Protein AF-A0A940G5T1-F1 (afdb_monomer_lite)

Foldseek 3Di:
DQAQDADPDDCVVPVVVVVVVVCVVCVPPDDDDDDDDRNVLSNVLVVVQVVCVLAADAAACVVPVDVVSVVNSCPDPRHDYHDDDD

Secondary structure (DSSP, 8-state):
-------S--GGG-HHHHHHHHHHHHTTSPSS-----HHHHHHHHHHHHHHHTTPPEEEEHHHH--HHHHHHHHTSTTEEEEE---

Sequence (86 aa):
MIALRRPSGTPWRTPSTWWRALDAATAGLDAPLGVVAQDALAANAYDLLDRAAGLPIRVASKSVRIRGVLDAVLALPGYRGVLAYT

Structure (mmCIF, N/CA/C/O backbone):
data_AF-A0A940G5T1-F1
#
_entry.id   AF-A0A940G5T1-F1
#
loop_
_atom_site.group_PD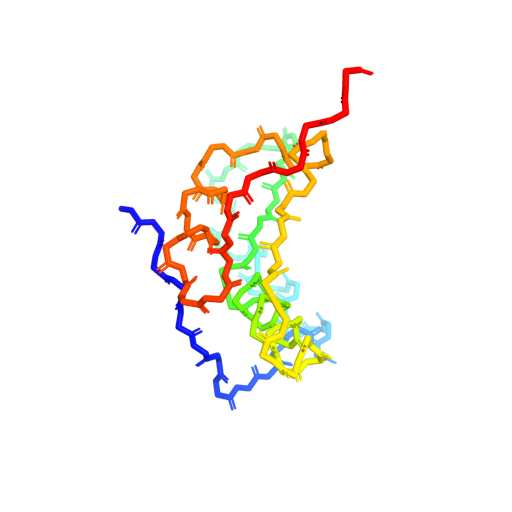B
_atom_site.id
_atom_site.type_symbol
_atom_site.label_atom_id
_atom_site.label_alt_id
_atom_site.label_comp_id
_atom_site.label_asym_id
_atom_site.label_entity_id
_atom_site.label_seq_id
_atom_site.pdbx_PDB_ins_code
_atom_site.Cartn_x
_atom_site.Cartn_y
_atom_site.Cartn_z
_atom_site.occupancy
_atom_site.B_iso_or_equiv
_atom_site.auth_seq_id
_atom_site.auth_comp_id
_atom_site.auth_asym_id
_atom_site.auth_atom_id
_atom_site.pdbx_PDB_model_num
ATOM 1 N N . MET A 1 1 ? 6.387 -10.100 7.894 1.00 70.44 1 MET A N 1
ATOM 2 C CA . MET A 1 1 ? 6.538 -9.067 6.842 1.00 70.44 1 MET A CA 1
ATOM 3 C C . MET A 1 1 ? 5.265 -9.090 6.003 1.00 70.44 1 MET A C 1
ATOM 5 O O . MET A 1 1 ? 4.811 -10.187 5.698 1.00 70.44 1 MET A O 1
ATOM 9 N N . ILE A 1 2 ? 4.634 -7.945 5.723 1.00 90.56 2 ILE A N 1
ATOM 10 C CA . ILE A 1 2 ? 3.366 -7.896 4.968 1.00 90.56 2 ILE A CA 1
ATOM 11 C C . ILE A 1 2 ? 3.657 -8.303 3.518 1.00 90.56 2 ILE A C 1
ATOM 13 O O . ILE A 1 2 ? 4.456 -7.654 2.852 1.00 90.56 2 ILE A O 1
ATOM 17 N N . ALA A 1 3 ? 3.034 -9.377 3.033 1.00 94.25 3 ALA A N 1
ATOM 18 C CA . ALA A 1 3 ? 3.211 -9.851 1.661 1.00 94.25 3 ALA A CA 1
ATOM 19 C C . ALA A 1 3 ? 2.019 -9.418 0.797 1.00 94.25 3 ALA A C 1
ATOM 21 O O . ALA A 1 3 ? 0.883 -9.805 1.074 1.00 94.25 3 ALA A O 1
ATOM 22 N N . LEU A 1 4 ? 2.259 -8.623 -0.248 1.00 97.06 4 LEU A N 1
ATOM 23 C CA . LEU A 1 4 ? 1.199 -8.156 -1.147 1.00 97.06 4 LEU A CA 1
ATOM 24 C C . LEU A 1 4 ? 1.034 -9.114 -2.329 1.00 97.06 4 LEU A C 1
ATOM 26 O O . LEU A 1 4 ? 1.907 -9.245 -3.187 1.00 97.06 4 LEU A O 1
ATOM 30 N N . ARG A 1 5 ? -0.122 -9.773 -2.389 1.00 96.62 5 ARG A N 1
ATOM 31 C CA . ARG A 1 5 ? -0.531 -10.624 -3.513 1.00 96.62 5 ARG A CA 1
ATOM 32 C C . ARG A 1 5 ? -1.604 -9.905 -4.312 1.00 96.62 5 ARG A C 1
ATOM 34 O O . ARG A 1 5 ? -2.431 -9.224 -3.716 1.00 96.62 5 ARG A O 1
ATOM 41 N N . ARG A 1 6 ? -1.599 -10.054 -5.641 1.00 96.62 6 ARG A N 1
ATOM 42 C CA . ARG A 1 6 ? -2.655 -9.477 -6.481 1.00 96.62 6 ARG A CA 1
ATOM 43 C C . ARG A 1 6 ? -4.006 -10.057 -6.031 1.00 96.62 6 ARG A C 1
ATOM 45 O O . ARG A 1 6 ? -4.151 -11.280 -6.064 1.00 96.62 6 ARG A O 1
ATOM 52 N N . PRO A 1 7 ? -4.967 -9.225 -5.597 1.00 94.81 7 PRO A N 1
ATOM 53 C CA . PRO A 1 7 ? -6.272 -9.718 -5.176 1.00 94.81 7 PRO A CA 1
ATOM 54 C C . PRO A 1 7 ? -7.055 -10.288 -6.358 1.00 94.81 7 PRO A C 1
ATOM 56 O O . PRO A 1 7 ? -6.953 -9.790 -7.478 1.00 94.81 7 PRO A O 1
ATOM 59 N N . SER A 1 8 ? -7.871 -11.306 -6.095 1.00 93.19 8 SER A N 1
ATOM 60 C CA . SER A 1 8 ? -8.789 -11.910 -7.070 1.00 93.19 8 SER A CA 1
ATOM 61 C C . SER A 1 8 ? -10.147 -11.204 -7.150 1.00 93.19 8 SER A C 1
ATOM 63 O O . SER A 1 8 ? -10.952 -11.516 -8.022 1.00 93.19 8 SER A O 1
ATOM 65 N N . GLY A 1 9 ? -10.413 -10.245 -6.261 1.00 93.62 9 GLY A N 1
ATOM 66 C CA . GLY A 1 9 ? -11.660 -9.491 -6.228 1.00 93.62 9 GLY A CA 1
ATOM 67 C C . GLY A 1 9 ? -11.513 -8.155 -5.512 1.00 93.62 9 GLY A C 1
ATOM 68 O O . GLY A 1 9 ? -10.440 -7.802 -5.024 1.00 93.62 9 GLY A O 1
ATOM 69 N N . THR A 1 10 ? -12.614 -7.409 -5.452 1.00 95.38 10 THR A N 1
ATOM 70 C CA . THR A 1 10 ? -12.653 -6.066 -4.857 1.00 95.38 10 THR A CA 1
ATOM 71 C C . THR A 1 10 ? -13.753 -5.959 -3.795 1.00 95.38 10 THR A C 1
ATOM 73 O O . THR A 1 10 ? -14.721 -5.220 -3.998 1.00 95.38 10 THR A O 1
ATOM 76 N N . PRO A 1 11 ? -13.664 -6.700 -2.672 1.00 92.38 11 PRO A N 1
ATOM 77 C CA . PRO A 1 11 ? -14.711 -6.728 -1.644 1.00 92.38 11 PRO A CA 1
ATOM 78 C C . PRO A 1 11 ? -15.023 -5.344 -1.050 1.00 92.38 11 PRO A C 1
ATOM 80 O O . PRO A 1 11 ? -16.164 -5.081 -0.678 1.00 92.38 11 PRO A O 1
ATOM 83 N N . TRP A 1 12 ? -14.057 -4.418 -1.056 1.00 94.25 12 TRP A N 1
ATOM 84 C CA . TRP A 1 12 ? -14.251 -3.019 -0.648 1.00 94.25 12 TRP A CA 1
ATOM 85 C C . TRP A 1 12 ? -15.208 -2.217 -1.544 1.00 94.25 12 TRP A C 1
ATOM 87 O O . TRP A 1 12 ? -15.608 -1.117 -1.169 1.00 94.25 12 TRP A O 1
ATOM 97 N N . ARG A 1 13 ? -15.612 -2.742 -2.711 1.00 95.31 13 ARG A N 1
ATOM 98 C CA . ARG A 1 13 ? -16.670 -2.141 -3.545 1.00 95.31 13 ARG A CA 1
ATOM 99 C C . ARG A 1 13 ? -18.082 -2.417 -3.033 1.00 95.31 13 ARG A C 1
ATOM 101 O O . ARG A 1 13 ? -19.019 -1.828 -3.563 1.00 95.31 13 ARG A O 1
ATOM 108 N N . THR A 1 14 ? -18.227 -3.253 -2.007 1.00 96.00 14 THR A N 1
ATOM 109 C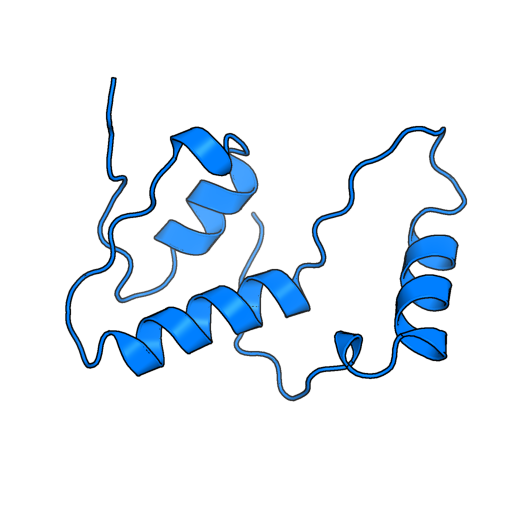 CA . THR A 1 14 ? -19.499 -3.530 -1.334 1.00 96.00 14 THR A CA 1
ATOM 110 C C . THR A 1 14 ? -19.421 -3.002 0.104 1.00 96.00 14 THR A C 1
ATOM 112 O O . THR A 1 14 ? -19.080 -3.753 1.021 1.00 96.00 14 THR A O 1
ATOM 115 N N . PRO A 1 15 ? -19.704 -1.705 0.346 1.00 93.94 15 PRO A N 1
ATOM 116 C CA . PRO A 1 15 ? -19.434 -1.075 1.640 1.00 93.94 15 PRO A CA 1
ATOM 117 C C . PRO A 1 15 ? -20.155 -1.745 2.814 1.00 93.94 15 PRO A C 1
ATOM 119 O O . PRO A 1 15 ? -19.584 -1.884 3.891 1.00 93.94 15 PRO A O 1
ATOM 122 N N . SER A 1 16 ? -21.393 -2.201 2.602 1.00 94.50 16 SER A N 1
ATOM 123 C CA . SER A 1 16 ? -22.227 -2.814 3.643 1.00 94.50 16 SER A CA 1
ATOM 124 C C . SER A 1 16 ? -21.639 -4.102 4.220 1.00 94.50 16 SER A C 1
ATOM 126 O O . SER A 1 16 ? -21.840 -4.381 5.402 1.00 94.50 16 SER A O 1
ATOM 128 N N . THR A 1 17 ? -20.917 -4.878 3.410 1.00 93.75 17 THR A N 1
ATOM 129 C CA . THR A 1 17 ? -20.221 -6.095 3.847 1.00 93.75 17 THR A CA 1
ATOM 130 C C . THR A 1 17 ? -18.799 -5.790 4.293 1.00 93.75 17 THR A C 1
ATOM 132 O O . THR A 1 17 ? -18.334 -6.346 5.283 1.00 93.75 17 THR A O 1
ATOM 135 N N . TRP A 1 18 ? -18.114 -4.889 3.585 1.00 94.50 18 TRP A N 1
ATOM 136 C CA . TRP A 1 18 ? -16.717 -4.553 3.838 1.00 94.50 18 TRP A CA 1
ATOM 137 C C . TRP A 1 18 ? -16.498 -3.913 5.208 1.00 94.50 18 TRP A C 1
ATOM 139 O O . TRP A 1 18 ? -15.660 -4.383 5.973 1.00 94.50 18 TRP A O 1
ATOM 149 N N . TRP A 1 19 ? -17.276 -2.880 5.542 1.00 93.38 19 TRP A N 1
ATOM 150 C CA . TRP A 1 19 ? -17.105 -2.171 6.810 1.00 93.38 19 TRP A CA 1
ATOM 151 C C . TRP A 1 19 ? -17.434 -3.059 8.008 1.00 93.38 19 TRP A C 1
ATOM 153 O O . TRP A 1 19 ? -16.645 -3.111 8.941 1.00 93.38 19 TRP A O 1
ATOM 163 N N . ARG A 1 20 ? -18.495 -3.875 7.929 1.00 95.19 20 ARG A N 1
ATOM 164 C CA . ARG A 1 20 ? -18.814 -4.846 8.993 1.00 95.19 20 ARG A CA 1
ATOM 165 C C . ARG A 1 20 ? -17.698 -5.859 9.228 1.00 95.19 20 ARG A C 1
ATOM 167 O O . ARG A 1 20 ? -17.461 -6.246 10.366 1.00 95.19 20 ARG A O 1
ATOM 174 N N . ALA A 1 21 ? -17.037 -6.315 8.164 1.00 94.12 21 ALA A N 1
ATOM 175 C CA . ALA A 1 21 ? -15.923 -7.247 8.292 1.00 94.12 21 ALA A CA 1
ATOM 176 C C . ALA A 1 21 ? -14.714 -6.591 8.975 1.00 94.12 21 ALA A C 1
ATOM 178 O O . ALA A 1 21 ? -14.071 -7.232 9.803 1.00 94.12 21 ALA A O 1
ATOM 179 N N . LEU A 1 22 ? -14.428 -5.321 8.664 1.00 93.94 22 LEU A N 1
ATOM 180 C CA . LEU A 1 22 ? -13.379 -4.559 9.345 1.00 93.94 22 LEU A CA 1
ATOM 181 C C . LEU A 1 22 ? -13.721 -4.326 10.819 1.00 93.94 22 LEU A C 1
ATOM 183 O O . LEU A 1 22 ? -12.883 -4.629 11.662 1.00 93.94 22 LEU A O 1
ATOM 187 N N . ASP A 1 23 ? -14.948 -3.899 11.128 1.00 93.06 23 ASP A N 1
ATOM 188 C CA . ASP A 1 23 ? -15.411 -3.707 12.508 1.00 93.06 23 ASP A CA 1
ATOM 189 C C . ASP A 1 23 ? -15.263 -4.997 13.323 1.00 93.06 23 ASP A C 1
ATOM 191 O O . ASP A 1 23 ? -14.722 -4.985 14.426 1.00 93.06 23 ASP A O 1
ATOM 195 N N . ALA A 1 24 ? -15.681 -6.134 12.756 1.00 95.44 24 ALA A N 1
ATOM 196 C CA . ALA A 1 24 ? -15.536 -7.439 13.394 1.00 95.44 24 ALA A CA 1
ATOM 197 C C . ALA A 1 24 ? -14.061 -7.828 13.598 1.00 95.44 24 ALA A C 1
ATOM 199 O O . ALA A 1 24 ? -13.705 -8.344 14.657 1.00 95.44 24 ALA A O 1
ATOM 200 N N . ALA A 1 25 ? -13.196 -7.565 12.613 1.00 95.19 25 ALA A N 1
ATOM 201 C CA . ALA A 1 25 ? -11.768 -7.869 12.696 1.00 95.19 25 ALA A CA 1
ATOM 202 C C . ALA A 1 25 ? -11.033 -7.020 13.746 1.00 95.19 25 ALA A C 1
ATOM 204 O O . ALA A 1 25 ? -10.003 -7.451 14.266 1.00 95.19 25 ALA A O 1
ATOM 205 N N . THR A 1 26 ? -11.548 -5.831 14.066 1.00 95.44 26 THR A N 1
ATOM 206 C CA . THR A 1 26 ? -10.932 -4.904 15.025 1.00 95.44 26 THR A CA 1
ATOM 207 C C . THR A 1 26 ? -11.719 -4.745 16.325 1.00 95.44 26 THR A C 1
ATOM 209 O O . THR A 1 26 ? -11.349 -3.908 17.140 1.00 95.44 26 THR A O 1
ATOM 212 N N . ALA A 1 27 ? -12.766 -5.543 16.556 1.00 95.69 27 ALA A N 1
ATOM 213 C CA . ALA A 1 27 ? -13.681 -5.392 17.693 1.00 95.69 27 ALA A CA 1
ATOM 214 C C . ALA A 1 27 ? -13.005 -5.472 19.077 1.00 95.69 27 ALA A C 1
ATOM 216 O O . ALA A 1 27 ? -13.554 -4.978 20.055 1.00 95.69 27 ALA A O 1
ATOM 217 N N . GLY A 1 28 ? -11.830 -6.102 19.164 1.00 96.56 28 GLY A N 1
ATOM 218 C CA . GLY A 1 28 ? -11.044 -6.217 20.396 1.00 96.56 28 GLY A CA 1
ATOM 219 C C . GLY A 1 28 ? -9.993 -5.121 20.604 1.00 96.56 28 GLY A C 1
ATOM 220 O O . GLY A 1 28 ? -9.159 -5.273 21.492 1.00 96.56 28 GLY A O 1
ATOM 221 N N . LEU A 1 29 ? -9.965 -4.078 19.770 1.00 96.81 29 LEU A N 1
ATOM 222 C CA . LEU A 1 29 ? -8.996 -2.983 19.856 1.00 96.81 29 LEU A CA 1
ATOM 223 C C . LEU A 1 29 ? -9.670 -1.701 20.351 1.00 96.81 29 LEU A C 1
ATOM 225 O O . LEU A 1 29 ? -10.750 -1.342 19.885 1.00 96.81 29 LEU A O 1
ATOM 229 N N . ASP A 1 30 ? -8.992 -0.979 21.240 1.00 95.56 30 ASP A N 1
ATOM 230 C CA . ASP A 1 30 ? -9.466 0.318 21.715 1.00 95.56 30 ASP A CA 1
ATOM 231 C C . ASP A 1 30 ? -9.375 1.390 20.616 1.00 95.56 30 ASP A C 1
ATOM 233 O O . ASP A 1 30 ? -8.425 1.445 19.829 1.00 95.56 30 ASP A O 1
ATOM 237 N N . ALA A 1 31 ? -10.375 2.269 20.571 1.00 93.31 31 ALA A N 1
ATOM 238 C CA . ALA A 1 31 ? -10.463 3.375 19.620 1.00 93.31 31 ALA A CA 1
ATOM 239 C C . ALA A 1 31 ? -9.810 4.671 20.168 1.00 93.31 31 ALA A C 1
ATOM 241 O O . ALA A 1 31 ? -9.787 4.871 21.384 1.00 93.31 31 ALA A O 1
ATOM 242 N N . PRO A 1 32 ? -9.343 5.599 19.298 1.00 93.25 32 PRO A N 1
ATOM 243 C CA . PRO A 1 32 ? -9.415 5.563 17.835 1.00 93.25 32 PRO A CA 1
ATOM 244 C C . PRO A 1 32 ? -8.311 4.712 17.199 1.00 93.25 32 PRO A C 1
ATOM 246 O O . PRO A 1 32 ? -7.153 4.756 17.607 1.00 93.25 32 PRO A O 1
ATOM 249 N N . LEU A 1 33 ? -8.668 4.006 16.125 1.00 93.44 33 LEU A N 1
ATOM 250 C CA . LEU A 1 33 ? -7.744 3.209 15.326 1.00 93.44 33 LEU A CA 1
ATOM 251 C C . LEU A 1 33 ? -7.781 3.613 13.850 1.00 93.44 33 LEU A C 1
ATOM 253 O O . LEU A 1 33 ? -8.812 4.019 13.317 1.00 93.44 33 LEU A O 1
ATOM 257 N N . GLY A 1 34 ? -6.636 3.473 13.185 1.00 92.75 34 GLY A N 1
ATOM 258 C CA . GLY A 1 34 ? -6.523 3.535 11.731 1.00 92.75 34 GLY A CA 1
ATOM 259 C C . GLY A 1 34 ? -6.314 2.134 11.169 1.00 92.75 34 GLY A C 1
ATOM 260 O O . GLY A 1 34 ? -5.492 1.380 11.686 1.00 92.75 34 GLY A O 1
ATOM 261 N N . VAL A 1 35 ? -7.031 1.791 10.099 1.00 92.88 35 VAL A N 1
ATOM 262 C CA . VAL A 1 35 ? -6.949 0.466 9.472 1.00 92.88 35 VAL A CA 1
ATOM 263 C C . VAL A 1 35 ? -6.451 0.590 8.039 1.00 92.88 35 VAL A C 1
ATOM 265 O O . VAL A 1 35 ? -6.983 1.358 7.241 1.00 92.88 35 VAL A O 1
ATOM 268 N N . VAL A 1 36 ? -5.439 -0.210 7.702 1.00 92.94 36 VAL A N 1
ATOM 269 C CA . VAL A 1 36 ? -4.986 -0.422 6.324 1.00 92.94 36 VAL A CA 1
ATOM 270 C C . VAL A 1 36 ? -5.321 -1.856 5.947 1.00 92.94 36 VAL A C 1
ATOM 272 O O . VAL A 1 36 ? -4.703 -2.797 6.439 1.00 92.94 36 VAL A O 1
ATOM 275 N N . ALA A 1 37 ? -6.304 -2.031 5.069 1.00 93.25 37 ALA A N 1
ATOM 276 C CA . ALA A 1 37 ? -6.675 -3.354 4.594 1.00 93.25 37 ALA A CA 1
ATOM 277 C C . ALA A 1 37 ? -5.670 -3.867 3.556 1.00 93.25 37 ALA A C 1
ATOM 279 O O . ALA A 1 37 ? -5.429 -3.215 2.535 1.00 93.25 37 ALA A O 1
ATOM 280 N N . GLN A 1 38 ? -5.109 -5.051 3.806 1.00 93.56 38 GLN A N 1
ATOM 281 C CA . GLN A 1 38 ? -4.039 -5.627 2.988 1.00 93.56 38 GLN A CA 1
ATOM 282 C C . GLN A 1 38 ? -4.461 -5.848 1.528 1.00 93.56 38 GLN A C 1
ATOM 284 O O . GLN A 1 38 ? -3.706 -5.489 0.626 1.00 93.56 38 GLN A O 1
ATOM 289 N N . ASP A 1 39 ? -5.669 -6.362 1.285 1.00 93.56 39 ASP A N 1
ATOM 290 C CA . ASP A 1 39 ? -6.152 -6.629 -0.077 1.00 93.56 39 ASP A CA 1
ATOM 291 C C . ASP A 1 39 ? -6.369 -5.337 -0.871 1.00 93.56 39 ASP A C 1
ATOM 293 O O . ASP A 1 39 ? -5.986 -5.244 -2.035 1.00 93.56 39 ASP A O 1
ATOM 297 N N . ALA A 1 40 ? -6.916 -4.302 -0.229 1.00 95.50 40 ALA A N 1
ATOM 298 C CA . ALA A 1 40 ? -7.111 -3.002 -0.867 1.00 95.50 40 ALA A CA 1
ATOM 299 C C . ALA A 1 40 ? -5.766 -2.312 -1.162 1.00 95.50 40 ALA A C 1
ATOM 301 O O . ALA A 1 40 ? -5.579 -1.748 -2.241 1.00 95.50 40 ALA A O 1
ATOM 302 N N . LEU A 1 41 ? -4.799 -2.403 -0.237 1.00 96.75 41 LEU A N 1
ATOM 303 C CA . LEU A 1 41 ? -3.432 -1.925 -0.457 1.00 96.75 41 LEU A CA 1
ATOM 304 C C . LEU A 1 41 ? -2.779 -2.643 -1.646 1.00 96.75 41 LEU A C 1
ATOM 306 O O . LEU A 1 41 ? -2.191 -1.988 -2.506 1.00 96.75 41 LEU A O 1
ATOM 310 N N . ALA A 1 42 ? -2.903 -3.971 -1.713 1.00 97.62 42 ALA A N 1
ATOM 311 C CA . ALA A 1 42 ? -2.355 -4.753 -2.810 1.00 97.62 42 ALA A CA 1
ATOM 312 C C . ALA A 1 42 ? -2.999 -4.369 -4.149 1.00 97.62 42 ALA A C 1
ATOM 314 O O . ALA A 1 42 ? -2.277 -4.123 -5.110 1.00 97.62 42 ALA A O 1
ATOM 315 N N . ALA A 1 43 ? -4.329 -4.249 -4.217 1.00 97.94 43 ALA A N 1
ATOM 316 C CA . ALA A 1 43 ? -5.010 -3.822 -5.440 1.00 97.94 43 ALA A CA 1
ATOM 317 C C . ALA A 1 43 ? -4.509 -2.470 -5.948 1.00 97.94 43 ALA A C 1
ATOM 319 O O . ALA A 1 43 ? -4.193 -2.358 -7.129 1.00 97.94 43 ALA A O 1
ATOM 320 N N . ASN A 1 44 ? -4.374 -1.476 -5.067 1.00 97.44 44 ASN A N 1
ATOM 321 C CA . ASN A 1 44 ? -3.854 -0.164 -5.447 1.00 97.44 44 ASN A CA 1
ATOM 322 C C . ASN A 1 44 ? -2.414 -0.255 -5.968 1.00 97.44 44 ASN A C 1
ATOM 324 O O . ASN A 1 44 ? -2.071 0.398 -6.951 1.00 97.44 44 ASN A O 1
ATOM 328 N N . ALA A 1 45 ? -1.569 -1.069 -5.329 1.00 97.94 45 ALA A N 1
ATOM 329 C CA . ALA A 1 45 ? -0.184 -1.219 -5.754 1.00 97.94 45 ALA A CA 1
ATOM 330 C C . ALA A 1 45 ? -0.071 -1.874 -7.144 1.00 97.94 45 ALA A C 1
ATOM 332 O O . ALA A 1 45 ? 0.665 -1.405 -8.009 1.00 97.94 45 ALA A O 1
ATOM 333 N N . TYR A 1 46 ? -0.840 -2.935 -7.386 1.00 98.44 46 TYR A N 1
ATOM 334 C CA . TYR A 1 46 ? -0.855 -3.615 -8.680 1.00 98.44 46 TYR A CA 1
ATOM 335 C C . TYR A 1 46 ? -1.517 -2.781 -9.788 1.00 98.44 46 TYR A C 1
ATOM 337 O O . TYR A 1 46 ? -1.011 -2.774 -10.904 1.00 98.44 46 T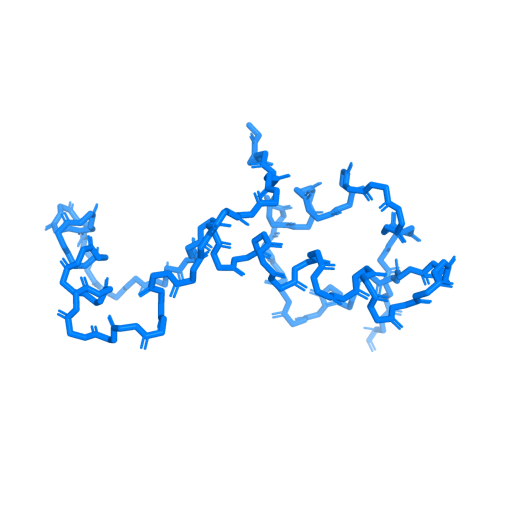YR A O 1
ATOM 345 N N . ASP A 1 47 ? -2.580 -2.029 -9.489 1.00 98.06 47 ASP A N 1
ATOM 346 C CA . ASP A 1 47 ? -3.206 -1.099 -10.444 1.00 98.06 47 ASP A CA 1
ATOM 347 C C . ASP A 1 47 ? -2.228 0.004 -10.885 1.00 98.06 47 ASP A C 1
ATOM 349 O O . ASP A 1 47 ? -2.148 0.329 -12.068 1.00 98.06 47 ASP A O 1
ATOM 353 N N . LEU A 1 48 ? -1.417 0.537 -9.965 1.00 98.19 48 LEU A N 1
ATOM 354 C CA . LEU A 1 48 ? -0.364 1.491 -10.319 1.00 98.19 48 LEU A CA 1
ATOM 355 C C . LEU A 1 48 ? 0.717 0.864 -11.209 1.00 98.19 48 LEU A C 1
ATOM 357 O O . LEU A 1 48 ? 1.169 1.524 -12.143 1.00 98.19 48 LEU A O 1
ATOM 361 N N . LEU A 1 49 ? 1.116 -0.386 -10.954 1.00 98.38 49 LEU A N 1
ATOM 362 C CA . LEU A 1 49 ? 2.059 -1.112 -11.816 1.00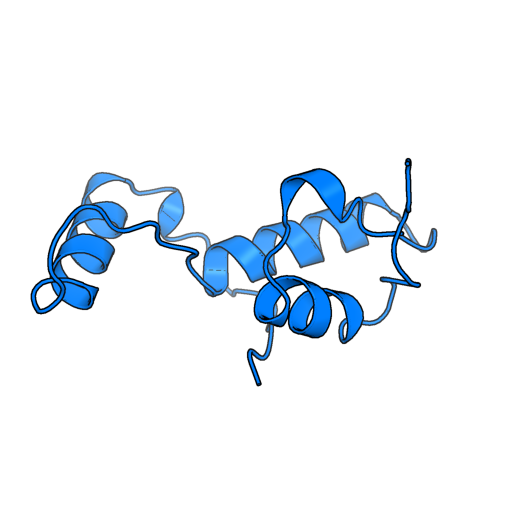 98.38 49 LEU A CA 1
ATOM 363 C C . LEU A 1 49 ? 1.502 -1.314 -13.229 1.00 98.38 49 LEU A C 1
ATOM 365 O O . LEU A 1 49 ? 2.221 -1.078 -14.200 1.00 98.38 49 LEU A O 1
ATOM 369 N N . ASP A 1 50 ? 0.227 -1.691 -13.341 1.00 98.12 50 ASP A N 1
ATOM 370 C CA . ASP A 1 50 ? -0.447 -1.876 -14.630 1.00 98.12 50 ASP A CA 1
ATOM 371 C C . ASP A 1 50 ? -0.463 -0.559 -15.424 1.00 98.12 50 ASP A C 1
ATOM 373 O O . ASP A 1 50 ? -0.114 -0.526 -16.605 1.00 98.12 50 ASP A O 1
ATOM 377 N N . ARG A 1 51 ? -0.779 0.557 -14.755 1.00 98.50 51 ARG A N 1
ATOM 378 C CA . ARG A 1 51 ? -0.798 1.899 -15.364 1.00 98.50 51 ARG A CA 1
ATOM 379 C C . ARG A 1 51 ? 0.582 2.435 -15.710 1.00 98.50 51 ARG A C 1
ATOM 381 O O . ARG A 1 51 ? 0.710 3.206 -16.655 1.00 98.50 51 ARG A O 1
ATOM 388 N N . ALA A 1 52 ? 1.604 2.062 -14.946 1.00 98.31 52 ALA A N 1
ATOM 389 C CA . ALA A 1 52 ? 2.966 2.501 -15.202 1.00 98.31 52 ALA A CA 1
ATOM 390 C C . ALA A 1 52 ? 3.538 1.902 -16.495 1.00 98.31 52 ALA A C 1
ATOM 392 O O . ALA A 1 52 ? 4.520 2.434 -17.010 1.00 98.31 52 ALA A O 1
ATOM 393 N N . ALA A 1 53 ? 2.942 0.825 -17.027 1.00 97.25 53 ALA A N 1
ATOM 394 C CA . ALA A 1 53 ? 3.308 0.227 -18.312 1.00 97.25 53 ALA A CA 1
ATOM 395 C C . ALA A 1 53 ? 4.827 -0.030 -18.450 1.00 97.25 53 ALA A C 1
ATOM 397 O O . ALA A 1 53 ? 5.432 0.216 -19.491 1.00 97.25 53 ALA A O 1
ATOM 398 N N . GLY A 1 54 ? 5.456 -0.501 -17.366 1.00 96.12 54 GLY A N 1
ATOM 399 C CA . GLY A 1 54 ? 6.894 -0.788 -17.302 1.00 96.12 54 GLY A CA 1
ATOM 400 C C . GLY A 1 54 ? 7.780 0.372 -16.831 1.00 96.12 54 GLY A C 1
ATOM 401 O O . GLY A 1 54 ? 8.965 0.153 -16.575 1.00 96.12 54 GLY A O 1
ATOM 402 N N . LEU A 1 55 ? 7.241 1.582 -16.649 1.00 98.12 55 LEU A N 1
ATOM 403 C CA . LEU A 1 55 ? 7.979 2.684 -16.031 1.00 98.12 55 LEU A CA 1
ATOM 404 C C . LEU A 1 55 ? 8.199 2.421 -14.527 1.00 98.12 55 LEU A C 1
ATOM 406 O O . LEU A 1 55 ? 7.254 2.076 -13.815 1.00 98.12 55 LEU A O 1
ATOM 410 N N . PRO A 1 56 ? 9.422 2.611 -13.998 1.00 97.31 56 PRO A N 1
ATOM 411 C CA . PRO A 1 56 ? 9.684 2.448 -12.571 1.00 97.31 56 PRO A CA 1
ATOM 412 C C . PRO A 1 56 ? 8.892 3.428 -11.697 1.00 97.31 56 PRO A C 1
ATOM 414 O O . PRO A 1 56 ? 8.930 4.640 -11.920 1.00 97.31 56 PRO A O 1
ATOM 417 N N . ILE A 1 57 ? 8.261 2.924 -10.635 1.00 97.88 57 ILE A N 1
ATOM 418 C CA . ILE A 1 57 ? 7.519 3.743 -9.667 1.00 97.88 57 ILE A CA 1
ATOM 419 C C . ILE A 1 57 ? 8.398 4.032 -8.450 1.00 97.88 57 ILE A C 1
ATOM 421 O O . ILE A 1 57 ? 8.991 3.119 -7.876 1.00 97.88 57 ILE A O 1
ATOM 425 N N . ARG A 1 58 ? 8.443 5.292 -8.001 1.00 97.31 58 ARG A N 1
ATOM 426 C CA . ARG A 1 58 ? 9.045 5.669 -6.710 1.00 97.31 58 ARG A CA 1
ATOM 427 C C . ARG A 1 58 ? 7.957 6.086 -5.729 1.00 97.31 58 ARG A C 1
ATOM 429 O O . ARG A 1 58 ? 7.117 6.918 -6.058 1.00 97.31 58 ARG A O 1
ATOM 436 N N . VAL A 1 59 ? 7.975 5.530 -4.521 1.00 95.50 59 VAL A N 1
ATOM 437 C CA . VAL A 1 59 ? 6.922 5.776 -3.524 1.00 95.50 59 VAL A CA 1
ATOM 438 C C . VAL A 1 59 ? 7.147 7.114 -2.823 1.00 95.50 59 VAL A C 1
ATOM 440 O O . VAL A 1 59 ? 8.181 7.307 -2.185 1.00 95.50 59 VAL A O 1
ATOM 443 N N . ALA A 1 60 ? 6.175 8.025 -2.880 1.00 93.88 60 ALA A N 1
ATOM 444 C CA . ALA A 1 60 ? 6.207 9.272 -2.115 1.00 93.88 60 ALA A CA 1
ATOM 445 C C . ALA A 1 60 ? 5.991 8.992 -0.615 1.00 93.88 60 ALA A C 1
ATOM 447 O O . ALA A 1 60 ? 4.864 8.852 -0.137 1.00 93.88 60 ALA A O 1
ATOM 448 N N . SER A 1 61 ? 7.080 8.896 0.150 1.00 92.88 61 SER A N 1
ATOM 449 C CA . SER A 1 61 ? 7.042 8.404 1.537 1.00 92.88 61 SER A CA 1
ATOM 450 C C . SER A 1 61 ? 6.346 9.354 2.520 1.00 92.88 61 SER A C 1
ATOM 452 O O . SER A 1 61 ? 5.803 8.895 3.528 1.00 92.88 61 SER A O 1
ATOM 454 N N . LYS A 1 62 ? 6.304 10.658 2.210 1.00 91.00 62 LYS A N 1
ATOM 455 C CA . LYS A 1 62 ? 5.706 11.720 3.040 1.00 91.00 62 LYS A CA 1
ATOM 456 C C . LYS A 1 62 ? 4.254 11.428 3.441 1.00 91.00 62 LYS A C 1
ATOM 458 O O . LYS A 1 62 ? 3.893 11.707 4.579 1.00 91.00 62 LYS A O 1
ATOM 463 N N . SER A 1 63 ? 3.436 10.890 2.539 1.00 91.00 63 SER A N 1
ATOM 464 C CA . SER A 1 63 ? 2.004 10.669 2.804 1.00 91.00 63 SER A CA 1
ATOM 465 C C . SER A 1 63 ? 1.699 9.308 3.430 1.00 91.00 63 SER A C 1
ATOM 467 O O . SER A 1 63 ? 0.625 9.136 3.991 1.00 91.00 63 SER A O 1
ATOM 469 N N . VAL A 1 64 ? 2.624 8.344 3.344 1.00 91.50 64 VAL A N 1
ATOM 470 C CA . VAL A 1 64 ? 2.415 6.987 3.875 1.00 91.50 64 VAL A CA 1
ATOM 471 C C . VAL A 1 64 ? 2.973 6.863 5.287 1.00 91.50 64 VAL A C 1
ATOM 473 O O . VAL A 1 64 ? 2.255 6.439 6.179 1.00 91.50 64 VAL A O 1
ATOM 476 N N . ARG A 1 65 ? 4.252 7.212 5.497 1.00 91.69 65 ARG A N 1
ATOM 477 C CA . ARG A 1 65 ? 4.963 7.181 6.798 1.00 91.69 65 ARG A CA 1
ATOM 478 C C . ARG A 1 65 ? 4.761 5.917 7.661 1.00 91.69 65 ARG A C 1
ATOM 480 O O . ARG A 1 65 ? 4.996 5.951 8.864 1.00 91.69 65 ARG A O 1
ATOM 487 N N . ILE A 1 66 ? 4.415 4.782 7.051 1.00 94.75 66 ILE A N 1
ATOM 488 C CA . ILE A 1 66 ? 4.273 3.480 7.713 1.00 94.75 66 ILE A CA 1
ATOM 489 C C . ILE A 1 66 ? 5.321 2.538 7.126 1.00 94.75 66 ILE A C 1
ATOM 491 O O . ILE A 1 66 ? 5.190 2.088 5.988 1.00 94.75 66 ILE A O 1
ATOM 495 N N . ARG A 1 67 ? 6.366 2.229 7.906 1.00 94.62 67 ARG A N 1
ATOM 496 C CA . ARG A 1 67 ? 7.511 1.420 7.449 1.00 94.62 67 ARG A CA 1
ATOM 497 C C . ARG A 1 67 ? 7.077 0.078 6.860 1.00 94.62 67 ARG A C 1
ATOM 499 O O . ARG A 1 67 ? 7.454 -0.230 5.743 1.00 94.62 67 ARG A O 1
ATOM 506 N N . GLY A 1 68 ? 6.198 -0.653 7.550 1.00 95.88 68 GLY A N 1
ATOM 507 C CA . GLY A 1 68 ? 5.715 -1.951 7.068 1.00 95.88 68 GLY A CA 1
ATOM 508 C C . GLY A 1 68 ? 4.971 -1.886 5.728 1.00 95.88 68 GLY A C 1
ATOM 509 O O . GLY A 1 68 ? 5.061 -2.824 4.944 1.00 95.88 68 GLY A O 1
ATOM 510 N N . VAL A 1 69 ? 4.279 -0.778 5.434 1.00 96.38 69 VAL A N 1
ATOM 511 C CA . VAL A 1 69 ? 3.632 -0.555 4.129 1.00 96.38 69 VAL A CA 1
ATOM 512 C C . VAL A 1 69 ? 4.678 -0.241 3.063 1.00 96.38 69 VAL A C 1
ATOM 514 O O . VAL A 1 69 ? 4.611 -0.792 1.968 1.00 96.38 69 VAL A O 1
ATOM 517 N N . LEU A 1 70 ? 5.654 0.615 3.379 1.00 96.00 70 LEU A N 1
ATOM 518 C CA . LEU A 1 70 ? 6.741 0.949 2.456 1.00 96.00 70 LEU A CA 1
ATOM 519 C C . LEU A 1 70 ? 7.553 -0.295 2.088 1.00 96.00 70 LEU A C 1
ATOM 521 O O . LEU A 1 70 ? 7.752 -0.544 0.904 1.00 96.00 70 LEU A O 1
ATOM 525 N N . ASP A 1 71 ? 7.941 -1.103 3.073 1.00 96.94 71 ASP A N 1
ATOM 526 C CA . ASP A 1 71 ? 8.685 -2.346 2.854 1.00 96.94 71 ASP A CA 1
ATOM 527 C C . ASP A 1 71 ? 7.895 -3.310 1.955 1.00 96.94 71 ASP A C 1
ATOM 529 O O . ASP A 1 71 ? 8.435 -3.861 0.998 1.00 96.94 71 ASP A O 1
ATOM 533 N N . ALA A 1 72 ? 6.593 -3.470 2.217 1.00 97.56 72 ALA A N 1
ATOM 534 C CA . ALA A 1 72 ? 5.725 -4.364 1.455 1.00 97.56 72 ALA A CA 1
ATOM 535 C C . ALA A 1 72 ? 5.540 -3.925 -0.005 1.00 97.56 72 ALA A C 1
ATOM 537 O O . ALA A 1 72 ? 5.548 -4.760 -0.907 1.00 97.56 72 ALA A O 1
ATOM 538 N N . VAL A 1 73 ? 5.384 -2.620 -0.246 1.00 97.44 73 VAL A N 1
ATOM 539 C CA . VAL A 1 73 ? 5.247 -2.062 -1.599 1.00 97.44 73 VAL A CA 1
ATOM 540 C C . VAL A 1 73 ? 6.579 -2.117 -2.349 1.00 97.44 73 VAL A C 1
ATOM 542 O O . VAL A 1 73 ? 6.604 -2.501 -3.513 1.00 97.44 73 VAL A O 1
ATOM 545 N N . LEU A 1 74 ? 7.696 -1.789 -1.694 1.00 96.94 74 LEU A N 1
ATOM 546 C CA . LEU A 1 74 ? 9.031 -1.822 -2.305 1.00 96.94 74 LEU A CA 1
ATOM 547 C C . LEU A 1 74 ? 9.518 -3.242 -2.625 1.00 96.94 74 LEU A C 1
ATOM 549 O O . LEU A 1 74 ? 10.407 -3.397 -3.458 1.00 96.94 74 LEU A O 1
ATOM 553 N N . ALA A 1 75 ? 8.936 -4.269 -2.000 1.00 97.38 75 ALA A N 1
ATOM 554 C CA . ALA A 1 75 ? 9.196 -5.665 -2.340 1.00 97.38 75 ALA A CA 1
ATOM 555 C C . ALA A 1 75 ? 8.549 -6.102 -3.671 1.00 97.38 75 ALA A C 1
ATOM 557 O O . ALA A 1 75 ? 8.915 -7.148 -4.209 1.00 97.38 75 ALA A O 1
ATOM 558 N N . LEU A 1 76 ? 7.594 -5.336 -4.214 1.00 97.69 76 LEU A N 1
ATOM 559 C CA . LEU A 1 76 ? 6.955 -5.648 -5.491 1.00 97.69 76 LEU A CA 1
ATOM 560 C C . LEU A 1 76 ? 7.847 -5.233 -6.677 1.00 97.69 76 LEU A C 1
ATOM 562 O O . LEU A 1 76 ? 8.273 -4.074 -6.750 1.00 97.69 76 LEU A O 1
ATOM 566 N N . PRO A 1 77 ? 8.080 -6.121 -7.664 1.00 96.94 77 PRO A N 1
ATOM 567 C CA . PRO A 1 77 ? 8.777 -5.753 -8.892 1.00 96.94 77 PRO A CA 1
ATOM 568 C C . PRO A 1 77 ? 8.096 -4.574 -9.600 1.00 96.94 77 PRO A C 1
ATOM 570 O O . PRO A 1 77 ? 6.887 -4.577 -9.804 1.00 96.94 77 PRO A O 1
ATOM 573 N N . GLY A 1 78 ? 8.886 -3.565 -9.979 1.00 97.38 78 GLY A N 1
ATOM 574 C CA . GLY A 1 78 ? 8.413 -2.329 -10.622 1.00 97.38 78 GLY A CA 1
ATOM 575 C C . GLY A 1 78 ? 8.382 -1.113 -9.690 1.00 97.38 78 GLY A C 1
ATOM 576 O O . GLY A 1 78 ? 8.575 0.013 -10.155 1.00 97.38 78 GLY A O 1
ATOM 57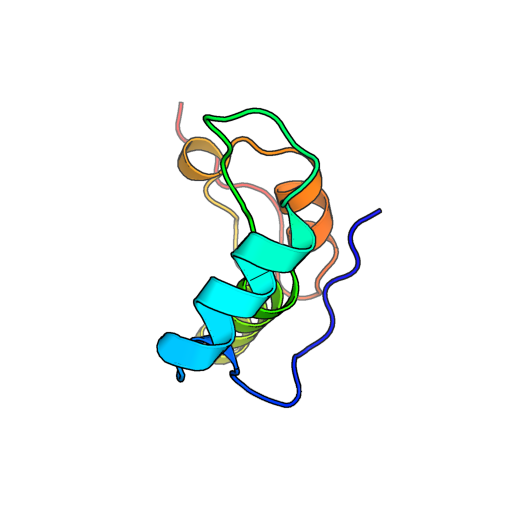7 N N . TYR A 1 79 ? 8.294 -1.325 -8.374 1.00 97.94 79 TYR A N 1
ATOM 578 C CA . TYR A 1 79 ? 8.602 -0.288 -7.389 1.00 97.94 79 TYR A CA 1
ATOM 579 C C . TYR A 1 79 ? 10.114 -0.207 -7.180 1.00 97.94 79 TYR A C 1
ATOM 581 O O . TYR A 1 79 ? 10.778 -1.191 -6.865 1.00 97.94 79 TYR A O 1
ATOM 589 N N . ARG A 1 80 ? 10.695 0.972 -7.406 1.00 96.69 80 ARG A N 1
ATOM 590 C CA . ARG A 1 80 ? 12.148 1.186 -7.468 1.00 96.69 80 ARG A CA 1
ATOM 591 C C . ARG A 1 80 ? 12.567 2.364 -6.598 1.00 96.69 80 ARG A C 1
ATOM 593 O O . ARG A 1 80 ? 13.132 3.347 -7.070 1.00 96.69 80 ARG A O 1
ATOM 600 N N . GLY A 1 81 ? 12.308 2.222 -5.303 1.00 95.19 81 GLY A N 1
ATOM 601 C CA . GLY A 1 81 ? 12.752 3.148 -4.266 1.00 95.19 81 GLY A CA 1
ATOM 602 C C . GLY A 1 81 ? 11.694 4.161 -3.841 1.00 95.19 81 GLY A C 1
ATOM 603 O O . GLY A 1 81 ? 10.529 4.108 -4.235 1.00 95.19 81 GLY A O 1
ATOM 604 N N . VAL A 1 82 ? 12.118 5.089 -2.991 1.00 94.69 82 VAL A N 1
ATOM 605 C CA . VAL A 1 82 ? 11.278 6.152 -2.436 1.00 94.69 82 VAL A CA 1
ATOM 606 C C . VAL A 1 82 ? 11.563 7.479 -3.130 1.00 94.69 82 VAL A C 1
ATOM 608 O O . VAL A 1 82 ? 12.711 7.819 -3.412 1.00 94.69 82 VAL A O 1
ATOM 611 N N . LEU A 1 83 ? 10.507 8.238 -3.403 1.00 91.25 83 LEU A N 1
ATOM 612 C CA . LEU A 1 83 ? 10.596 9.641 -3.773 1.00 91.25 83 LEU A CA 1
ATOM 613 C C . LEU A 1 83 ? 10.632 10.454 -2.476 1.00 91.25 83 LEU A C 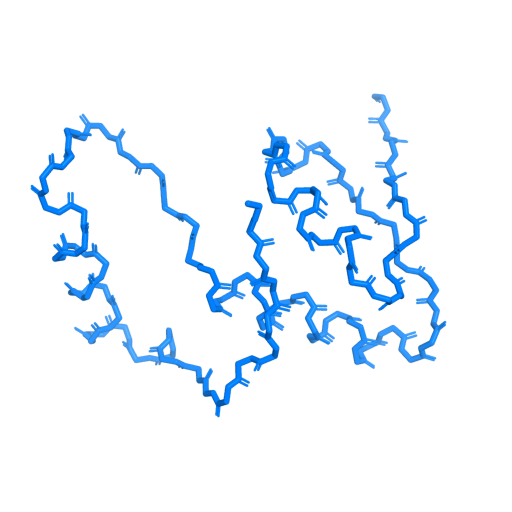1
ATOM 615 O O . LEU A 1 83 ? 9.616 10.592 -1.793 1.00 91.25 83 LEU A O 1
ATOM 619 N N . ALA A 1 84 ? 11.814 10.955 -2.127 1.00 73.88 84 ALA A N 1
ATOM 620 C CA . ALA A 1 84 ? 11.985 11.885 -1.022 1.00 73.88 84 ALA A CA 1
ATOM 621 C C . ALA A 1 84 ? 11.813 13.319 -1.539 1.00 73.88 84 ALA A C 1
ATOM 623 O O . ALA A 1 84 ? 12.549 13.756 -2.420 1.00 73.88 84 ALA A O 1
ATOM 624 N N . TYR A 1 85 ? 10.837 14.033 -0.985 1.00 58.12 85 TYR A N 1
ATOM 625 C CA . TYR A 1 85 ? 10.757 15.489 -1.037 1.00 58.12 85 TYR A CA 1
ATOM 626 C C . TYR A 1 85 ? 10.879 15.951 0.416 1.00 58.12 85 TYR A C 1
ATOM 628 O O . TYR A 1 85 ? 10.069 15.525 1.246 1.00 58.12 85 TYR A O 1
ATOM 636 N N . THR A 1 86 ? 11.948 16.686 0.727 1.00 53.50 86 THR A N 1
ATOM 637 C CA . THR A 1 86 ? 12.191 17.300 2.044 1.00 53.50 86 THR A CA 1
ATOM 638 C C . THR A 1 86 ? 11.106 18.308 2.380 1.00 53.50 86 THR A C 1
ATOM 640 O O . THR A 1 86 ? 10.777 19.112 1.481 1.00 53.50 86 THR A O 1
#

pLDDT: mean 93.91, std 7.15, range [53.5, 98.5]

Radius of gyration: 14.59 Å; chains: 1; bounding box: 35×29×40 Å